Protein AF-A0AAW4Z364-F1 (afdb_monomer)

Secondary structure (DSSP, 8-state):
--TTS-EEEEETTEEEEE-TTS-EEEEETTEEEEE-TTS-EEEEETTEEEEEETTTEEEEEE--

Organism: NCBI:txid52021

Structure (mmCIF, N/CA/C/O backbone):
data_AF-A0AAW4Z364-F1
#
_entry.id   AF-A0AAW4Z364-F1
#
loop_
_atom_site.group_PDB
_atom_site.id
_atom_site.type_symbol
_atom_site.label_atom_id
_atom_site.label_alt_id
_atom_site.label_comp_id
_atom_site.label_asym_id
_atom_site.label_entity_id
_atom_site.label_seq_id
_atom_site.pdbx_PDB_ins_code
_atom_site.Cartn_x
_atom_site.Cartn_y
_atom_site.Cartn_z
_atom_site.occupancy
_atom_site.B_iso_or_equiv
_atom_site.auth_seq_id
_atom_site.auth_comp_id
_atom_site.auth_asym_id
_atom_site.auth_atom_id
_atom_site.pdbx_PDB_model_num
ATOM 1 N N . ALA A 1 1 ? 15.174 14.242 -7.745 1.00 61.72 1 ALA A N 1
ATOM 2 C CA . ALA A 1 1 ? 14.571 12.993 -8.250 1.00 61.72 1 ALA A CA 1
ATOM 3 C C . ALA A 1 1 ? 15.507 12.386 -9.286 1.00 61.72 1 ALA A C 1
ATOM 5 O O . ALA A 1 1 ? 16.006 13.130 -10.122 1.00 61.72 1 ALA A O 1
ATOM 6 N N . ILE A 1 2 ? 15.780 11.082 -9.210 1.00 61.62 2 ILE A N 1
ATOM 7 C CA . ILE A 1 2 ? 16.494 10.359 -10.274 1.00 61.62 2 ILE A CA 1
ATOM 8 C C . ILE A 1 2 ? 15.467 10.039 -11.373 1.00 61.62 2 ILE A C 1
ATOM 10 O O . ILE A 1 2 ? 14.418 9.492 -11.029 1.00 61.62 2 ILE A O 1
ATOM 14 N N . PRO A 1 3 ? 15.696 10.370 -12.658 1.00 73.31 3 PRO A N 1
ATOM 15 C CA . PRO A 1 3 ? 14.791 9.965 -13.734 1.00 73.31 3 PRO A CA 1
ATOM 16 C C . PRO A 1 3 ? 14.584 8.444 -13.722 1.00 73.31 3 PRO A C 1
ATOM 18 O O . PRO A 1 3 ? 15.550 7.689 -13.781 1.00 73.31 3 PRO A O 1
ATOM 21 N N . GLY A 1 4 ? 13.334 7.997 -13.580 1.00 77.94 4 GLY A N 1
ATOM 22 C CA . GLY A 1 4 ? 12.989 6.574 -13.457 1.00 77.94 4 GLY A CA 1
ATOM 23 C C . GLY A 1 4 ? 13.353 5.914 -12.118 1.00 77.94 4 GLY A C 1
ATOM 24 O O . GLY A 1 4 ? 13.165 4.710 -11.975 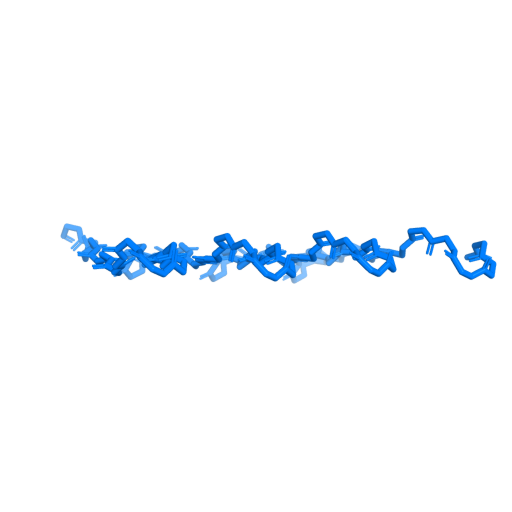1.00 77.94 4 GLY A O 1
ATOM 25 N N . GLY A 1 5 ? 13.862 6.666 -11.140 1.00 84.81 5 GLY A N 1
ATOM 26 C CA . GLY A 1 5 ? 14.175 6.157 -9.807 1.00 84.81 5 GLY A CA 1
ATOM 27 C C . GLY A 1 5 ? 13.034 6.334 -8.796 1.00 84.81 5 GLY A C 1
ATOM 28 O O . GLY A 1 5 ? 12.023 6.971 -9.101 1.00 84.81 5 GLY A O 1
ATOM 29 N N . PRO A 1 6 ? 13.202 5.795 -7.576 1.00 90.19 6 PRO A N 1
ATOM 30 C CA . PRO A 1 6 ? 12.270 5.975 -6.467 1.00 90.19 6 PRO A CA 1
ATOM 31 C C . PRO A 1 6 ? 11.929 7.443 -6.200 1.00 90.19 6 PRO A C 1
ATOM 33 O O . PRO A 1 6 ? 12.808 8.311 -6.214 1.00 90.19 6 PRO A O 1
ATOM 36 N N . GLY A 1 7 ? 10.657 7.705 -5.913 1.00 93.75 7 GLY A N 1
ATOM 37 C CA . GLY A 1 7 ? 10.151 9.017 -5.526 1.00 93.75 7 GLY A CA 1
ATOM 38 C C . GLY A 1 7 ? 9.443 8.962 -4.180 1.00 93.75 7 GLY A C 1
ATOM 39 O O . GLY A 1 7 ? 8.841 7.950 -3.827 1.00 93.75 7 GLY A O 1
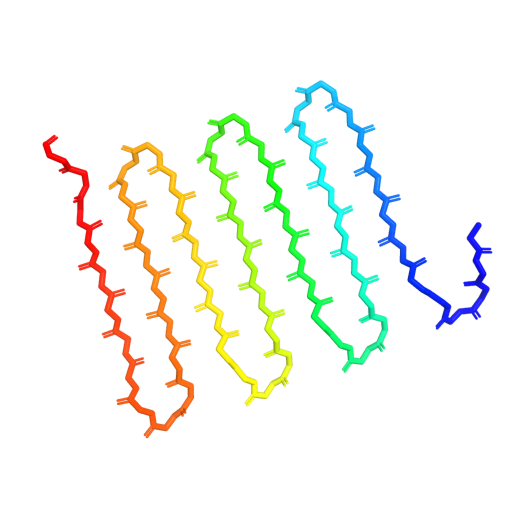ATOM 40 N N . GLY A 1 8 ? 9.492 10.063 -3.438 1.00 92.69 8 GLY A N 1
ATOM 41 C CA . GLY A 1 8 ? 8.749 10.210 -2.196 1.00 92.69 8 GLY A CA 1
ATOM 42 C C . GLY A 1 8 ? 8.750 11.646 -1.700 1.00 92.69 8 GLY A C 1
ATOM 43 O O . GLY A 1 8 ? 9.600 12.451 -2.086 1.00 92.69 8 GLY A O 1
ATOM 44 N N . ALA A 1 9 ? 7.777 11.953 -0.854 1.00 95.62 9 ALA A N 1
ATOM 45 C CA . ALA A 1 9 ? 7.640 13.236 -0.184 1.00 95.62 9 ALA A CA 1
ATOM 46 C C . ALA A 1 9 ? 7.203 13.003 1.262 1.00 95.62 9 ALA A C 1
ATOM 48 O O . ALA A 1 9 ? 6.536 12.012 1.549 1.00 95.62 9 ALA A O 1
ATOM 49 N N . ALA A 1 10 ? 7.560 13.918 2.157 1.00 96.50 10 ALA A N 1
ATOM 50 C CA . ALA A 1 10 ? 7.110 13.912 3.542 1.00 96.50 10 ALA A CA 1
ATOM 51 C C . ALA A 1 10 ? 6.746 15.336 3.971 1.00 96.50 10 ALA A C 1
ATOM 53 O O . ALA A 1 10 ? 7.408 16.297 3.576 1.00 96.50 10 ALA A O 1
ATOM 54 N N . GLY A 1 11 ? 5.700 15.453 4.778 1.00 96.06 11 GLY A N 1
ATOM 55 C CA . GLY A 1 11 ? 5.190 16.698 5.327 1.00 96.06 11 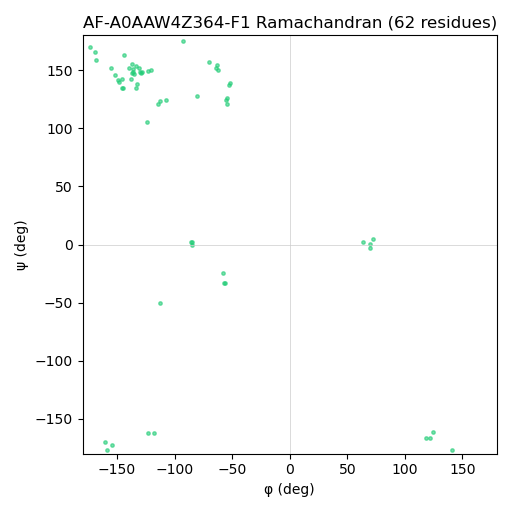GLY A CA 1
ATOM 56 C C . GLY A 1 11 ? 4.353 16.455 6.587 1.00 96.06 11 GLY A C 1
ATOM 57 O O . GLY A 1 11 ? 4.241 15.316 7.042 1.00 96.06 11 GLY A O 1
ATOM 58 N N . PRO A 1 12 ? 3.766 17.516 7.163 1.00 93.25 12 PRO A N 1
ATOM 59 C CA . PRO A 1 12 ? 2.963 17.429 8.386 1.00 93.25 12 PRO A CA 1
ATOM 60 C C . PRO A 1 12 ? 1.782 16.458 8.268 1.00 93.25 12 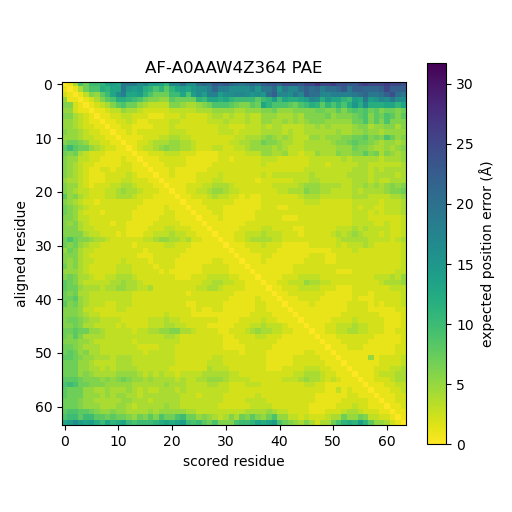PRO A C 1
ATOM 62 O O . PRO A 1 12 ? 1.445 15.778 9.231 1.00 93.25 12 PRO A O 1
ATOM 65 N N . ASP A 1 13 ? 1.214 16.352 7.066 1.00 93.69 13 ASP A N 1
ATOM 66 C CA . ASP A 1 13 ? 0.060 15.498 6.775 1.00 93.69 13 ASP A CA 1
ATOM 67 C C . ASP A 1 13 ? 0.454 14.050 6.436 1.00 93.69 13 ASP A C 1
ATOM 69 O O . ASP A 1 13 ? -0.404 13.223 6.131 1.00 93.69 13 ASP A O 1
ATOM 73 N N . GLY A 1 14 ? 1.751 13.725 6.490 1.00 95.38 14 GLY A N 1
ATOM 74 C CA . GLY A 1 14 ? 2.259 12.381 6.251 1.00 95.38 14 GLY A CA 1
ATOM 75 C C . GLY A 1 14 ? 3.317 12.284 5.156 1.00 95.38 14 GLY A C 1
ATOM 76 O O . GLY A 1 14 ? 3.973 13.256 4.782 1.00 95.38 14 GLY A O 1
ATOM 77 N N . ALA A 1 15 ? 3.508 11.072 4.648 1.00 97.62 15 ALA A N 1
ATOM 78 C CA . ALA A 1 15 ? 4.519 10.731 3.666 1.00 97.62 15 ALA A CA 1
ATOM 79 C C . ALA A 1 15 ? 3.962 9.873 2.527 1.00 97.62 15 ALA A C 1
ATOM 81 O O . ALA A 1 15 ? 3.007 9.113 2.688 1.00 97.62 15 ALA A O 1
ATOM 82 N N . THR A 1 16 ? 4.604 9.977 1.368 1.00 97.00 16 THR A N 1
ATOM 83 C CA . THR A 1 16 ? 4.351 9.153 0.185 1.00 97.00 16 THR A CA 1
ATOM 84 C C . THR A 1 16 ? 5.655 8.555 -0.321 1.00 97.00 16 THR A C 1
ATOM 86 O O . THR A 1 16 ? 6.724 9.157 -0.195 1.00 97.00 16 THR A O 1
ATOM 89 N N . GLY A 1 17 ? 5.568 7.366 -0.908 1.00 96.06 17 GLY A N 1
ATOM 90 C CA . GLY A 1 17 ? 6.696 6.679 -1.517 1.00 96.06 17 GLY A CA 1
ATOM 91 C C . GLY A 1 17 ? 6.241 5.819 -2.685 1.00 96.06 17 GLY A C 1
ATOM 92 O O . GLY A 1 17 ? 5.185 5.192 -2.639 1.00 96.06 17 GLY A O 1
ATOM 93 N N . SER A 1 18 ? 7.037 5.789 -3.746 1.00 96.50 18 SER A N 1
ATOM 94 C CA . SER A 1 18 ? 6.787 4.942 -4.907 1.00 96.50 18 SER A CA 1
ATOM 95 C C . SER A 1 18 ? 8.087 4.506 -5.564 1.00 96.50 18 SER A C 1
ATOM 97 O O . SER A 1 18 ? 9.038 5.279 -5.700 1.00 96.50 18 SER A O 1
ATOM 99 N N . ILE A 1 19 ? 8.106 3.248 -5.987 1.00 94.62 19 ILE A N 1
ATOM 100 C CA . ILE A 1 19 ? 9.143 2.676 -6.834 1.00 94.62 19 ILE A CA 1
ATOM 101 C C . ILE A 1 19 ? 8.531 2.473 -8.225 1.00 94.62 19 ILE A C 1
ATOM 103 O O . ILE A 1 19 ? 7.508 1.794 -8.326 1.00 94.62 19 ILE A O 1
ATOM 107 N N . PRO A 1 20 ? 9.109 3.014 -9.312 1.00 91.75 20 PRO A N 1
ATOM 108 C CA . PRO A 1 20 ? 8.625 2.735 -10.663 1.00 91.75 20 PRO A CA 1
ATOM 109 C C . PRO A 1 20 ? 8.588 1.229 -10.957 1.00 91.75 20 PRO A C 1
ATOM 111 O O . PRO A 1 20 ? 9.584 0.531 -10.784 1.00 91.75 20 PRO A O 1
ATOM 114 N N . GLY A 1 21 ? 7.417 0.720 -11.356 1.00 92.06 21 GLY A N 1
ATOM 115 C CA . GLY A 1 21 ? 7.173 -0.716 -11.564 1.00 92.06 21 GLY A CA 1
ATOM 116 C C . GLY A 1 21 ? 7.137 -1.564 -10.284 1.00 92.06 21 GLY A C 1
ATOM 117 O O . GLY A 1 21 ? 6.934 -2.772 -10.363 1.00 92.06 21 GLY A O 1
ATOM 118 N N . GLY A 1 22 ? 7.323 -0.952 -9.117 1.00 94.69 22 GLY A N 1
ATOM 119 C CA . GLY A 1 22 ? 7.391 -1.614 -7.824 1.00 94.69 22 GLY A CA 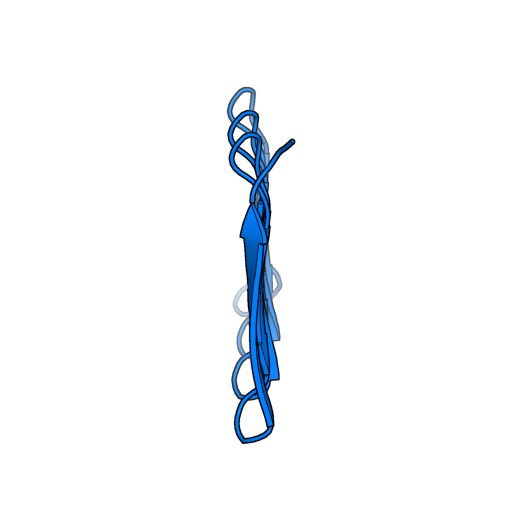1
ATOM 120 C C . GLY A 1 22 ? 6.354 -1.080 -6.833 1.00 94.69 22 GLY A C 1
ATOM 121 O O . GLY A 1 22 ? 5.367 -0.458 -7.229 1.00 94.69 22 GLY A O 1
ATOM 122 N N . PRO A 1 23 ? 6.552 -1.348 -5.533 1.00 96.31 23 PRO A N 1
ATOM 123 C CA . PRO A 1 23 ? 5.607 -0.964 -4.498 1.00 96.31 23 PRO A CA 1
ATOM 124 C C . PRO A 1 23 ? 5.414 0.549 -4.391 1.00 96.31 23 PRO A C 1
ATOM 126 O O . PRO A 1 23 ? 6.338 1.336 -4.620 1.00 96.31 23 PRO A O 1
ATOM 129 N N . ALA A 1 24 ? 4.220 0.940 -3.966 1.00 97.88 24 ALA A N 1
ATOM 130 C CA . ALA A 1 24 ? 3.893 2.310 -3.611 1.00 97.88 24 ALA A CA 1
ATOM 131 C C . ALA A 1 24 ? 3.057 2.340 -2.333 1.00 97.88 24 ALA A C 1
ATOM 133 O O . ALA A 1 24 ? 2.376 1.370 -1.999 1.00 97.88 24 ALA A O 1
ATOM 134 N N . GLY A 1 25 ? 3.106 3.460 -1.623 1.00 97.50 25 GLY A N 1
ATOM 135 C CA . GLY A 1 25 ? 2.326 3.636 -0.413 1.00 97.50 25 GLY A CA 1
ATOM 136 C C . GLY A 1 25 ? 2.320 5.062 0.102 1.00 97.50 25 GLY A C 1
ATOM 137 O O . GLY A 1 25 ? 3.119 5.913 -0.301 1.00 97.50 25 GLY A O 1
ATOM 138 N N . THR A 1 26 ? 1.389 5.302 1.011 1.00 98.06 26 THR A N 1
ATOM 139 C CA . THR A 1 26 ? 1.212 6.566 1.719 1.00 98.06 26 THR A CA 1
ATOM 140 C C . THR A 1 26 ? 0.958 6.289 3.193 1.00 98.06 26 THR A C 1
ATOM 142 O O . THR A 1 26 ? 0.427 5.238 3.543 1.00 98.06 26 THR A O 1
ATOM 145 N N . ALA A 1 27 ? 1.342 7.208 4.070 1.00 98.06 27 ALA A N 1
ATOM 146 C CA . ALA A 1 27 ? 1.043 7.127 5.495 1.00 98.06 27 ALA A CA 1
ATOM 147 C C . ALA A 1 27 ? 0.827 8.526 6.059 1.00 98.06 27 ALA A C 1
ATOM 149 O O . ALA A 1 27 ? 1.629 9.411 5.786 1.00 98.06 27 ALA A O 1
ATOM 150 N N . GLY A 1 28 ? -0.214 8.714 6.859 1.00 97.56 28 GLY A N 1
ATOM 151 C CA . GLY A 1 28 ? -0.549 9.967 7.524 1.00 97.56 28 GLY A CA 1
ATOM 152 C C . GLY A 1 28 ? -1.364 9.727 8.799 1.00 97.56 28 GLY A C 1
ATOM 153 O O . GLY A 1 28 ? -1.525 8.577 9.219 1.00 97.56 28 GLY A O 1
ATOM 154 N N . PRO A 1 29 ? -1.880 10.796 9.428 1.00 96.19 29 PRO A N 1
ATOM 155 C CA . PRO A 1 29 ? -2.651 10.709 10.672 1.00 96.19 29 PRO A CA 1
ATOM 156 C C . PRO A 1 29 ? -3.878 9.791 10.576 1.00 96.19 29 PRO A C 1
ATOM 158 O O . PRO A 1 29 ? -4.211 9.101 11.537 1.00 96.19 29 PRO A O 1
ATOM 161 N N . ASP A 1 30 ? -4.500 9.729 9.398 1.00 95.06 30 ASP A N 1
ATOM 162 C CA . ASP A 1 30 ? -5.695 8.917 9.148 1.00 95.06 30 ASP A CA 1
ATOM 163 C C . ASP A 1 30 ? -5.377 7.459 8.78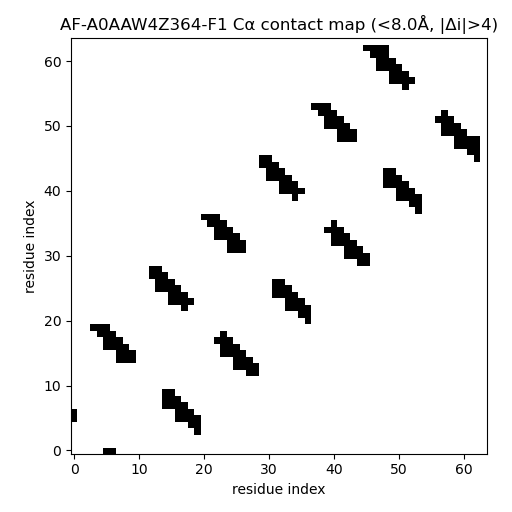1 1.00 95.06 30 ASP A C 1
ATOM 165 O O . ASP A 1 30 ? -6.281 6.662 8.519 1.00 95.06 30 ASP A O 1
ATOM 169 N N . GLY 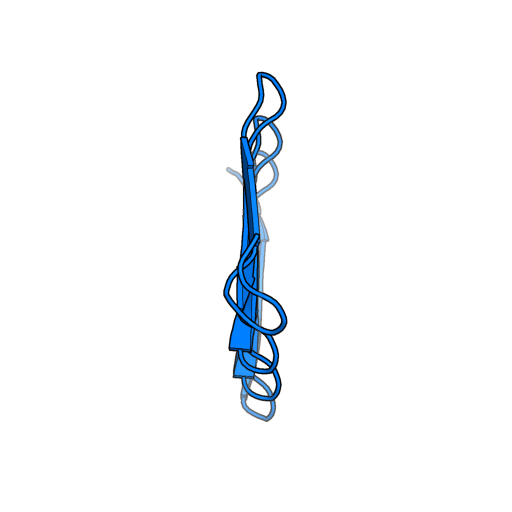A 1 31 ? -4.095 7.087 8.775 1.00 96.62 31 GLY A N 1
ATOM 170 C CA . GLY A 1 31 ? -3.641 5.740 8.470 1.00 96.62 31 GLY A CA 1
ATOM 171 C C . GLY A 1 31 ? -2.681 5.664 7.291 1.00 96.62 31 GLY A C 1
ATOM 172 O O . GLY A 1 31 ? -2.120 6.655 6.828 1.00 96.62 31 GLY A O 1
ATOM 173 N N . ALA A 1 32 ? -2.472 4.447 6.810 1.00 98.06 32 ALA A N 1
ATOM 174 C CA . ALA A 1 32 ? -1.546 4.127 5.745 1.00 98.06 32 ALA A CA 1
ATOM 175 C C . ALA A 1 32 ? -2.197 3.263 4.669 1.00 98.06 32 ALA A C 1
ATOM 177 O O . ALA A 1 32 ? -3.108 2.478 4.933 1.00 98.06 32 ALA A O 1
ATOM 178 N N . THR A 1 33 ? -1.687 3.390 3.450 1.00 98.12 33 THR A N 1
ATOM 179 C CA . THR A 1 33 ? -2.033 2.550 2.308 1.00 98.12 33 THR A CA 1
ATOM 180 C C . THR A 1 33 ? -0.765 2.030 1.650 1.00 98.12 33 THR A C 1
ATOM 182 O O . THR A 1 33 ? 0.269 2.700 1.641 1.00 98.12 33 THR A O 1
ATOM 185 N N . GLY A 1 34 ? -0.834 0.827 1.094 1.00 97.75 34 GLY A N 1
ATOM 186 C CA . GLY A 1 34 ? 0.278 0.223 0.379 1.00 97.75 34 GLY A CA 1
ATOM 187 C C . GLY A 1 34 ? -0.209 -0.737 -0.689 1.00 97.75 34 GLY A C 1
ATOM 188 O O . GLY A 1 34 ? -1.222 -1.415 -0.522 1.00 97.75 34 GLY A O 1
ATOM 189 N N . VAL A 1 35 ? 0.522 -0.800 -1.794 1.00 98.06 35 VAL A N 1
ATOM 190 C CA . VAL A 1 35 ? 0.239 -1.712 -2.898 1.00 98.06 35 VAL A CA 1
ATOM 191 C C . VAL A 1 35 ? 1.529 -2.189 -3.541 1.00 98.06 35 VAL A C 1
ATOM 193 O O . VAL A 1 35 ? 2.487 -1.432 -3.702 1.00 98.06 35 VAL A O 1
ATOM 196 N N . ILE A 1 36 ? 1.531 -3.454 -3.940 1.00 97.56 36 ILE A N 1
ATOM 197 C CA . ILE A 1 36 ? 2.561 -4.058 -4.775 1.00 97.56 36 ILE A CA 1
ATOM 198 C C . ILE A 1 36 ? 1.913 -4.393 -6.125 1.00 97.56 36 ILE A C 1
ATOM 200 O O . ILE A 1 36 ? 0.925 -5.127 -6.142 1.00 97.56 36 ILE A O 1
ATOM 204 N N . PRO A 1 37 ? 2.424 -3.894 -7.267 1.00 95.12 37 PRO A N 1
ATOM 205 C CA . PRO A 1 37 ? 1.899 -4.253 -8.583 1.00 95.12 37 PRO A CA 1
ATOM 206 C C . PRO A 1 37 ? 1.875 -5.773 -8.794 1.00 95.12 37 PRO A C 1
ATOM 208 O O . PRO A 1 37 ? 2.883 -6.449 -8.603 1.00 95.12 37 PRO A O 1
ATOM 211 N N . GLY A 1 38 ? 0.706 -6.316 -9.148 1.00 95.25 38 GLY A N 1
ATOM 212 C CA . GLY A 1 38 ? 0.481 -7.764 -9.286 1.00 95.25 38 GLY A CA 1
ATOM 213 C C . GLY A 1 38 ? 0.501 -8.555 -7.970 1.00 95.25 38 GLY A C 1
ATOM 214 O O . GLY A 1 38 ? 0.262 -9.760 -7.977 1.00 95.25 38 GLY A O 1
ATOM 215 N N . GLY A 1 39 ? 0.773 -7.891 -6.851 1.00 96.81 39 GLY A N 1
ATOM 216 C CA . GLY A 1 39 ? 0.878 -8.470 -5.524 1.00 96.81 39 GLY A CA 1
ATOM 217 C C . GLY A 1 39 ? -0.169 -7.907 -4.563 1.00 96.81 39 GLY A C 1
ATOM 218 O O . GLY A 1 39 ? -1.189 -7.358 -4.987 1.00 96.81 39 GLY A O 1
ATOM 219 N N . PRO A 1 40 ? 0.047 -8.083 -3.253 1.00 97.12 40 PRO A N 1
ATOM 220 C CA . PRO A 1 40 ? -0.904 -7.645 -2.250 1.00 97.12 40 PRO A CA 1
ATOM 221 C C . PRO A 1 40 ? -0.980 -6.127 -2.120 1.00 97.12 40 PRO A C 1
ATOM 223 O O . PRO A 1 40 ? -0.032 -5.393 -2.408 1.00 97.12 40 PRO A O 1
ATOM 226 N N . GLY A 1 41 ? -2.117 -5.676 -1.609 1.00 98.31 41 GLY A N 1
ATOM 227 C CA . GLY A 1 41 ? -2.326 -4.302 -1.185 1.00 98.31 41 GLY A CA 1
ATOM 228 C C . GLY A 1 41 ? -3.209 -4.243 0.050 1.00 98.31 41 GLY A C 1
ATOM 229 O O . GLY A 1 41 ? -3.883 -5.216 0.395 1.00 98.31 41 GLY A O 1
ATOM 230 N N . GLY A 1 42 ? -3.197 -3.103 0.725 1.00 98.06 42 GLY A N 1
ATOM 231 C CA . GLY A 1 42 ? -4.007 -2.903 1.912 1.00 98.06 42 GLY A CA 1
ATOM 232 C C . GLY A 1 42 ? -3.966 -1.484 2.443 1.00 98.06 42 GLY A C 1
ATOM 233 O O . GLY A 1 42 ? -3.171 -0.645 2.012 1.00 98.06 42 GLY A O 1
ATOM 234 N N . THR A 1 43 ? -4.856 -1.240 3.392 1.00 98.38 43 THR A N 1
ATOM 235 C CA . THR A 1 43 ? -4.999 0.012 4.116 1.00 98.38 43 THR A CA 1
ATOM 236 C C . THR A 1 43 ? -5.177 -0.278 5.601 1.00 98.38 43 THR A C 1
ATOM 238 O O . THR A 1 43 ? -5.750 -1.297 5.985 1.00 98.38 43 THR A O 1
ATOM 241 N N . ALA A 1 44 ? -4.673 0.597 6.458 1.00 98.25 44 ALA A N 1
ATOM 242 C CA . ALA A 1 44 ? -4.871 0.502 7.897 1.00 98.25 44 ALA A CA 1
ATOM 243 C C . ALA A 1 44 ? -4.985 1.899 8.487 1.00 98.25 44 ALA A C 1
ATOM 245 O O . ALA A 1 44 ? -4.172 2.757 8.165 1.00 98.25 44 ALA A O 1
ATOM 246 N N . GLY A 1 45 ? -5.960 2.122 9.360 1.00 97.56 45 GLY A N 1
ATOM 247 C CA . GLY A 1 45 ? -6.174 3.404 10.020 1.00 97.56 45 GLY A CA 1
ATOM 248 C C . GLY A 1 45 ? -7.019 3.265 11.286 1.00 97.56 45 GLY A C 1
ATOM 249 O O . GLY A 1 45 ? -7.294 2.146 11.727 1.00 97.56 45 GLY A O 1
ATOM 250 N N . PRO A 1 46 ? -7.465 4.387 11.872 1.00 96.94 46 PRO A N 1
ATOM 251 C CA . PRO A 1 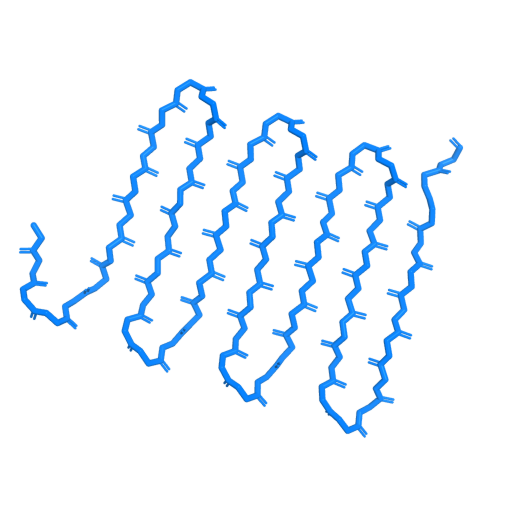46 ? -8.239 4.385 13.115 1.00 96.94 46 PRO A CA 1
ATOM 252 C C . PRO A 1 46 ? -9.543 3.575 13.052 1.00 96.94 46 PRO A C 1
ATOM 254 O O . PRO A 1 46 ? -10.014 3.108 14.079 1.00 96.94 46 PRO A O 1
ATOM 257 N N . GLY A 1 47 ? -10.121 3.388 11.859 1.00 96.69 47 GLY A N 1
ATOM 258 C CA . GLY A 1 47 ? -11.329 2.578 11.648 1.00 96.69 47 GLY A CA 1
ATOM 259 C C . GLY A 1 47 ? -11.084 1.073 11.475 1.00 96.69 47 GLY A C 1
ATOM 260 O O . GLY A 1 47 ? -12.041 0.322 11.292 1.00 96.69 47 GLY A O 1
ATOM 261 N N . GLY A 1 48 ? -9.827 0.623 11.513 1.00 97.06 48 GLY A N 1
ATOM 262 C CA . GLY A 1 48 ? -9.442 -0.764 11.270 1.00 97.06 48 GLY A CA 1
ATOM 263 C C . GLY A 1 48 ? -8.519 -0.922 10.063 1.00 97.06 48 GLY A C 1
ATOM 264 O O . GLY A 1 48 ? -7.959 0.045 9.543 1.00 97.06 48 GLY A O 1
ATOM 265 N N . ALA A 1 49 ? -8.347 -2.163 9.620 1.00 97.94 49 ALA A N 1
ATOM 266 C CA . ALA A 1 49 ? -7.461 -2.521 8.521 1.00 97.94 49 ALA A CA 1
ATOM 267 C C . ALA A 1 49 ? -8.159 -3.401 7.485 1.00 97.94 49 ALA A C 1
ATOM 269 O O . ALA A 1 49 ? -9.018 -4.217 7.813 1.00 97.94 49 ALA A O 1
ATOM 270 N N . SER A 1 50 ? -7.757 -3.263 6.227 1.00 98.25 50 SER A N 1
ATOM 271 C CA . SER A 1 50 ? -8.190 -4.112 5.126 1.00 98.25 50 SER A CA 1
ATOM 272 C C . SER A 1 50 ? -7.011 -4.469 4.235 1.00 98.25 50 SER A C 1
ATOM 274 O O . SER A 1 50 ? -6.084 -3.680 4.060 1.00 98.25 50 SER A O 1
ATOM 276 N N . GLY A 1 51 ? -7.035 -5.661 3.655 1.00 98.00 51 GLY A N 1
ATOM 277 C CA . GLY A 1 51 ? -6.008 -6.101 2.727 1.00 98.00 51 GLY A CA 1
ATOM 278 C C . GLY A 1 51 ? -6.516 -7.168 1.780 1.00 98.00 51 GLY A C 1
ATOM 279 O O . GLY A 1 51 ? -7.411 -7.943 2.113 1.00 98.00 51 GLY A O 1
ATOM 280 N N . CYS A 1 52 ? -5.918 -7.210 0.597 1.00 98.12 52 CYS A N 1
ATOM 281 C CA . CYS A 1 52 ? -6.206 -8.187 -0.436 1.00 98.12 52 CYS A CA 1
ATOM 282 C C . CYS A 1 52 ? -4.907 -8.755 -0.989 1.00 98.12 52 CYS A C 1
ATOM 284 O O . CYS A 1 52 ? -3.957 -8.023 -1.269 1.00 98.12 52 CYS A O 1
ATOM 286 N N . ILE A 1 53 ? -4.903 -10.064 -1.207 1.00 97.75 53 ILE A N 1
ATOM 287 C CA . ILE A 1 53 ? -3.861 -10.763 -1.948 1.00 97.75 53 ILE A CA 1
ATOM 288 C C . ILE A 1 53 ? -4.520 -11.319 -3.221 1.00 97.75 53 ILE A C 1
ATOM 290 O O . ILE A 1 53 ? -5.478 -12.098 -3.114 1.00 97.75 53 ILE A O 1
ATOM 294 N N . PRO A 1 54 ? -4.044 -10.946 -4.426 1.00 96.56 54 PRO A N 1
ATOM 295 C CA . PRO A 1 54 ? -4.577 -11.474 -5.677 1.00 96.56 54 PRO A CA 1
ATOM 296 C C . PRO A 1 54 ? -4.594 -13.003 -5.685 1.00 96.56 54 PRO A C 1
ATOM 298 O O . PRO A 1 54 ? -3.632 -13.643 -5.267 1.00 96.56 54 PRO A O 1
ATOM 301 N N . ASN A 1 55 ? -5.690 -13.585 -6.174 1.00 97.31 55 ASN A N 1
ATOM 302 C CA . ASN A 1 55 ? -5.922 -15.036 -6.247 1.00 97.31 55 ASN A CA 1
ATOM 303 C C . ASN A 1 55 ? -6.004 -15.776 -4.898 1.00 97.31 55 ASN A C 1
ATOM 305 O O . ASN A 1 55 ? -6.171 -16.992 -4.897 1.00 97.31 55 ASN A O 1
ATOM 309 N N . VAL A 1 56 ? -5.911 -15.075 -3.766 1.00 97.69 56 VAL A N 1
ATOM 310 C CA . VAL A 1 56 ? -6.053 -15.669 -2.427 1.00 97.69 56 VAL A CA 1
ATOM 311 C C . VAL A 1 56 ? -7.320 -15.151 -1.754 1.00 97.69 56 VAL A C 1
ATOM 313 O O . VAL A 1 56 ? -8.135 -15.945 -1.297 1.00 97.69 56 VAL A O 1
ATOM 316 N N . GLY A 1 57 ? -7.521 -13.831 -1.731 1.00 96.19 57 GLY A N 1
ATOM 317 C CA . GLY A 1 57 ? -8.715 -13.217 -1.155 1.00 96.19 57 GLY A CA 1
ATOM 318 C C . GLY A 1 57 ? -8.432 -11.929 -0.391 1.00 96.19 57 GLY A C 1
ATOM 319 O O . GLY A 1 57 ? -7.299 -11.447 -0.341 1.00 96.19 57 GLY A O 1
ATOM 320 N N . CYS A 1 58 ? -9.492 -11.380 0.195 1.00 97.81 58 CYS A N 1
ATOM 321 C CA . CYS A 1 58 ? -9.462 -10.146 0.970 1.00 97.81 58 CYS A CA 1
ATOM 322 C C . CYS A 1 58 ? -9.930 -10.385 2.403 1.00 97.81 58 CYS A C 1
ATOM 324 O O . CYS A 1 58 ? -10.787 -11.235 2.649 1.00 97.81 58 CYS A O 1
ATOM 326 N N . ALA A 1 59 ? -9.404 -9.594 3.331 1.00 97.94 59 ALA A N 1
ATOM 327 C CA . ALA A 1 59 ? -9.823 -9.575 4.722 1.00 97.94 59 ALA A CA 1
ATOM 328 C C . ALA A 1 59 ? -9.948 -8.134 5.222 1.00 97.94 59 ALA A C 1
ATOM 330 O O . ALA A 1 59 ? -9.201 -7.251 4.801 1.00 97.94 59 ALA A O 1
ATOM 331 N N . THR A 1 60 ? -10.882 -7.923 6.146 1.00 98.06 60 THR A N 1
ATOM 332 C CA . THR A 1 60 ? -11.099 -6.652 6.839 1.00 98.06 60 THR A CA 1
ATOM 333 C C . THR A 1 60 ? -11.252 -6.924 8.326 1.00 98.06 60 THR A C 1
ATOM 335 O O . THR A 1 60 ? -11.970 -7.839 8.725 1.00 98.06 60 THR A O 1
ATOM 338 N N . ILE A 1 61 ? -10.577 -6.115 9.131 1.00 97.75 61 ILE A N 1
ATOM 339 C CA . ILE A 1 61 ? -10.580 -6.160 10.587 1.00 97.75 61 ILE A CA 1
ATOM 340 C C . ILE A 1 61 ? -11.017 -4.768 11.061 1.00 97.75 61 ILE A C 1
ATOM 342 O O . ILE A 1 61 ? -10.228 -3.829 10.941 1.00 97.75 61 ILE A O 1
ATOM 346 N N . PRO A 1 62 ? -12.260 -4.599 11.542 1.00 95.88 62 PRO A N 1
ATOM 347 C CA . PRO A 1 62 ? -12.723 -3.334 12.109 1.00 95.88 62 PRO A CA 1
ATOM 348 C C . PRO A 1 62 ? -11.937 -2.956 13.370 1.00 95.88 62 PRO A C 1
ATOM 350 O O . PRO A 1 62 ? -11.417 -3.832 14.065 1.00 95.88 62 PRO A O 1
ATOM 353 N N . ALA A 1 63 ? -11.869 -1.660 13.676 1.00 92.81 63 ALA A N 1
ATOM 354 C CA . ALA A 1 63 ? -11.381 -1.207 14.975 1.00 92.81 63 ALA A CA 1
ATOM 355 C C . ALA A 1 63 ? -12.304 -1.681 16.126 1.00 92.81 63 ALA A C 1
ATOM 357 O O . ALA A 1 63 ? -13.495 -1.895 15.876 1.00 92.81 63 ALA A O 1
ATOM 358 N N . PRO A 1 64 ? -11.765 -1.870 17.348 1.00 86.62 64 PRO A N 1
ATOM 359 C CA . PRO A 1 64 ? -12.542 -2.237 18.536 1.00 86.62 64 PRO A CA 1
ATOM 360 C C . PRO A 1 64 ? -13.638 -1.238 18.921 1.00 86.62 64 PRO A C 1
ATOM 362 O O . PRO A 1 64 ? -13.438 -0.021 18.703 1.00 86.62 64 PRO A O 1
#

Sequence (64 aa):
AIPGGPGGAAGPDGATGSIPGGPAGTAGPDGATGVIPGGPGGTAGPGGASGCIPNVGCATIPAP

Mean predicted aligned error: 3.69 Å

pLDDT: mean 94.37, std 7.35, range [61.62, 98.38]

Foldseek 3Di:
DPVQAKDKDADQQWMWIDHRQAKTKTQGQQWIWIDGVLAKIWTQGQQFIKIAGPPPGIDTDGHD

Nearest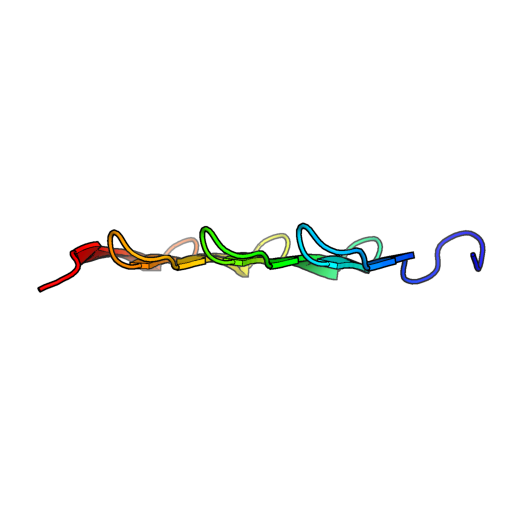 PDB structures (foldseek):
  3pqi-assembly1_A  TM=7.015E-01  e=7.328E-01  Bacteriophage sp.
  4bxr-assembly2_B  TM=7.349E-01  e=1.469E+00  Danio rerio
  4bxp-assembly1_A  TM=6.430E-01  e=1.308E+00  Danio rerio
  4ld3-assembly1_A  TM=5.281E-01  e=1.386E+00  Danio rerio
  4bxq-assembly1_A  TM=4.971E-01  e=1.556E+00  Danio rerio

Radius of gyration: 13.44 Å; Cα contacts (8 Å, |Δi|>4): 121; chains: 1; bounding box: 29×33×32 Å

Solvent-accessible surface area (backbone atoms only — not comparable to full-atom values): 3592 Å² total; per-residue (Å²): 130,55,92,85,43,63,48,70,51,74,56,97,78,28,37,41,41,36,34,75,95,42,47,34,37,38,39,34,93,77,27,35,39,39,37,32,75,96,46,44,34,37,39,39,35,83,72,23,37,37,39,40,36,74,101,76,51,72,53,74,46,72,47,135